Protein AF-A0A1Q7SYY9-F1 (afdb_monomer)

Solvent-accessible surface area (backbone atoms only — not comparable to full-atom values): 6439 Å² total; per-residue (Å²): 92,42,71,55,21,29,62,75,71,66,54,80,77,65,47,73,47,73,45,98,88,69,47,81,41,77,77,48,83,55,66,66,58,52,52,50,13,47,51,45,20,50,42,72,70,53,38,71,68,56,53,50,47,46,64,71,72,66,56,54,62,64,61,52,15,57,76,64,73,48,52,50,67,57,50,54,49,52,32,54,80,70,42,45,52,60,51,51,56,50,52,52,52,52,53,52,54,52,62,62,68,66,58,77,79,78,81,81,130

Mean predicted aligned error: 8.47 Å

Secondary structure (DSSP, 8-state):
-HHHHHHHHTPPPPPEEE-TTS-EEE----HHHHHHHHHHHHHHHS-HHHHHHHHHHT--HHHHHHHTT--HHHHHHHHHHTSHHHHHHHHHHHHHHHHHHTS------

pLDDT: mean 87.68, std 12.25, range [50.44, 97.88]

Radius of gyration: 23.01 Å; Cα contacts (8 Å, |Δi|>4): 83; chains: 1; bounding box: 68×34×64 Å

Structure (mmCIF, N/CA/C/O backbone):
data_AF-A0A1Q7SYY9-F1
#
_entry.id   AF-A0A1Q7SYY9-F1
#
loop_
_atom_site.group_PDB
_atom_site.id
_atom_site.type_symbol
_atom_site.label_atom_id
_atom_site.label_alt_id
_atom_site.label_comp_id
_atom_site.label_asym_id
_atom_site.label_entity_id
_atom_site.label_seq_id
_atom_site.pdbx_PDB_ins_code
_atom_site.Cartn_x
_atom_site.Cartn_y
_atom_site.Cartn_z
_atom_site.occupancy
_atom_site.B_iso_or_equiv
_atom_site.auth_seq_id
_atom_site.auth_comp_id
_atom_site.auth_asym_id
_atom_site.auth_atom_id
_atom_site.pdbx_PDB_model_num
ATOM 1 N N . MET A 1 1 ? 5.693 -9.241 -4.961 1.00 94.50 1 MET A N 1
ATOM 2 C CA . MET A 1 1 ? 4.546 -8.530 -5.585 1.00 94.50 1 MET A CA 1
ATOM 3 C C . MET A 1 1 ? 5.009 -7.408 -6.497 1.00 94.50 1 MET A C 1
ATOM 5 O O . MET A 1 1 ? 4.270 -7.098 -7.416 1.00 94.50 1 MET A O 1
ATOM 9 N N . HIS A 1 2 ? 6.196 -6.833 -6.270 1.00 94.56 2 HIS A N 1
ATOM 10 C CA . HIS A 1 2 ? 6.822 -5.835 -7.144 1.00 94.56 2 HIS A CA 1
ATOM 11 C C . HIS A 1 2 ? 6.929 -6.311 -8.597 1.00 94.56 2 HIS A C 1
ATOM 13 O O . HIS A 1 2 ? 6.375 -5.701 -9.501 1.00 94.56 2 HIS A O 1
ATOM 19 N N . GLU A 1 3 ? 7.491 -7.498 -8.798 1.00 94.88 3 GLU A N 1
ATOM 20 C CA . GLU A 1 3 ? 7.698 -8.122 -10.110 1.00 94.88 3 GLU A CA 1
ATOM 21 C C . GLU A 1 3 ? 6.366 -8.453 -10.794 1.00 94.88 3 GLU A C 1
ATOM 23 O O . GLU A 1 3 ? 6.210 -8.283 -11.999 1.00 94.88 3 GLU A O 1
ATOM 28 N N . LEU A 1 4 ? 5.360 -8.864 -10.014 1.00 95.44 4 LEU A N 1
ATOM 29 C CA . LEU A 1 4 ? 3.996 -9.021 -10.523 1.00 95.44 4 LEU A CA 1
ATOM 30 C C . LEU A 1 4 ? 3.396 -7.668 -10.939 1.00 95.44 4 LEU A C 1
ATOM 32 O O . LEU A 1 4 ? 2.654 -7.612 -11.912 1.00 95.44 4 LEU A O 1
ATOM 36 N N . GLY A 1 5 ? 3.722 -6.589 -10.225 1.00 96.88 5 GLY A N 1
ATOM 37 C CA . GLY A 1 5 ? 3.347 -5.225 -10.584 1.00 96.88 5 GLY A CA 1
ATOM 38 C C . GLY A 1 5 ? 3.870 -4.838 -11.965 1.00 96.88 5 GLY A C 1
ATOM 39 O O . GLY A 1 5 ? 3.077 -4.394 -12.790 1.00 96.88 5 GLY A O 1
ATOM 40 N N . HIS A 1 6 ? 5.148 -5.111 -12.251 1.00 95.88 6 HIS A N 1
ATOM 41 C CA . HIS A 1 6 ? 5.717 -4.910 -13.590 1.00 95.88 6 HIS A CA 1
ATOM 42 C C . HIS A 1 6 ? 4.939 -5.670 -14.670 1.00 95.88 6 HIS A C 1
ATOM 44 O O . HIS A 1 6 ? 4.582 -5.089 -15.692 1.00 95.88 6 HIS A O 1
ATOM 50 N N . ILE A 1 7 ? 4.612 -6.945 -14.431 1.00 96.25 7 ILE A N 1
ATOM 51 C CA . ILE A 1 7 ? 3.846 -7.759 -15.391 1.00 96.25 7 ILE A CA 1
ATOM 52 C C . ILE A 1 7 ? 2.452 -7.165 -15.629 1.00 96.25 7 ILE A C 1
ATOM 54 O O . ILE A 1 7 ? 2.011 -7.065 -16.771 1.00 96.25 7 ILE A O 1
ATOM 58 N N . LEU A 1 8 ? 1.749 -6.771 -14.564 1.00 97.62 8 LEU A N 1
ATOM 59 C CA . LEU A 1 8 ? 0.387 -6.238 -14.655 1.00 97.62 8 LEU A CA 1
ATOM 60 C C . LEU A 1 8 ? 0.321 -4.864 -15.331 1.00 97.62 8 LEU A C 1
ATOM 62 O O . LEU A 1 8 ? -0.680 -4.566 -15.978 1.00 97.62 8 LEU A O 1
ATOM 66 N N . LEU A 1 9 ? 1.359 -4.042 -15.173 1.00 96.75 9 LEU A N 1
ATOM 67 C CA . LEU A 1 9 ? 1.462 -2.726 -15.807 1.00 96.75 9 LEU A CA 1
ATOM 68 C C . LEU A 1 9 ? 2.030 -2.796 -17.232 1.00 96.75 9 LEU A C 1
ATOM 70 O O . LEU A 1 9 ? 1.990 -1.803 -17.950 1.00 96.75 9 LEU A O 1
ATOM 74 N N . GLY A 1 10 ? 2.519 -3.963 -17.665 1.00 95.44 10 GLY A N 1
ATOM 75 C CA . GLY A 1 10 ? 3.138 -4.128 -18.980 1.00 95.44 10 GLY A CA 1
ATOM 76 C C . GLY A 1 10 ? 4.486 -3.416 -19.098 1.00 95.44 10 GLY A C 1
ATOM 77 O O . GLY A 1 10 ? 4.841 -2.967 -20.183 1.00 95.44 10 GLY A O 1
ATOM 78 N N . HIS A 1 11 ? 5.211 -3.295 -17.984 1.00 94.56 11 HIS A N 1
ATOM 79 C CA . HIS A 1 11 ? 6.530 -2.673 -17.929 1.00 94.56 11 HIS A CA 1
ATOM 80 C C . HIS A 1 11 ? 7.553 -3.440 -18.768 1.00 94.56 11 HIS A C 1
ATOM 82 O O . HIS A 1 11 ? 7.544 -4.674 -18.823 1.00 94.56 11 HIS A O 1
ATOM 88 N N . GLU A 1 12 ? 8.456 -2.700 -19.403 1.00 89.00 12 GLU A N 1
ATOM 89 C CA . GLU A 1 12 ? 9.564 -3.284 -20.147 1.00 89.00 12 GLU A CA 1
ATOM 90 C C . GLU A 1 12 ? 10.618 -3.801 -19.163 1.00 89.00 12 GLU A C 1
ATOM 92 O O . GLU A 1 12 ? 10.999 -3.127 -18.206 1.00 89.00 12 GLU A O 1
ATOM 97 N N . ALA A 1 13 ? 11.094 -5.029 -19.377 1.00 79.12 13 ALA A N 1
ATOM 98 C CA . ALA A 1 13 ? 12.115 -5.604 -18.514 1.00 79.12 13 ALA A CA 1
ATOM 99 C C . ALA A 1 13 ? 13.439 -4.848 -18.680 1.00 79.12 13 ALA A C 1
ATOM 101 O O . ALA A 1 13 ? 13.902 -4.635 -19.803 1.00 79.12 13 ALA A O 1
ATOM 102 N N . ALA A 1 14 ? 14.080 -4.509 -17.559 1.00 74.44 14 ALA A N 1
ATOM 103 C CA . ALA A 1 14 ? 15.408 -3.919 -17.584 1.00 74.44 14 ALA A CA 1
ATOM 104 C C . ALA A 1 14 ? 16.386 -4.853 -18.314 1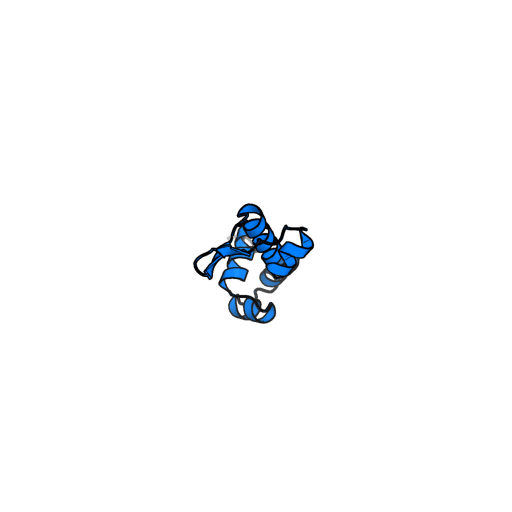.00 74.44 14 ALA A C 1
ATOM 106 O O . ALA A 1 14 ? 16.563 -6.017 -17.939 1.00 74.44 14 ALA A O 1
ATOM 107 N N . ARG A 1 15 ? 17.032 -4.346 -19.366 1.00 70.75 15 ARG A N 1
ATOM 108 C CA . ARG A 1 15 ? 18.045 -5.089 -20.106 1.00 70.75 15 ARG A CA 1
ATOM 109 C C . ARG A 1 15 ? 19.368 -5.043 -19.346 1.00 70.75 15 ARG A C 1
ATOM 111 O O . ARG A 1 15 ? 19.863 -3.969 -18.995 1.00 70.75 15 ARG A O 1
ATOM 118 N N . VAL A 1 16 ? 19.937 -6.224 -19.124 1.00 73.38 16 VAL A N 1
ATOM 119 C CA . VAL A 1 16 ? 21.286 -6.398 -18.586 1.00 73.38 16 VAL A CA 1
ATOM 120 C C . VAL A 1 16 ? 22.180 -6.854 -19.729 1.00 73.38 16 VAL A C 1
ATOM 122 O O . VAL A 1 16 ? 21.937 -7.912 -20.307 1.00 73.38 16 VAL A O 1
ATOM 125 N N . ASP A 1 17 ? 23.199 -6.062 -20.046 1.00 71.19 17 ASP A N 1
ATOM 126 C CA . ASP A 1 17 ? 24.253 -6.447 -20.983 1.00 71.19 17 ASP A CA 1
ATOM 127 C C . ASP A 1 17 ? 25.559 -6.697 -20.206 1.00 71.19 17 ASP A C 1
ATOM 129 O O . ASP A 1 17 ? 25.774 -6.171 -19.110 1.00 71.19 17 ASP A O 1
ATOM 133 N N . VAL A 1 18 ? 26.429 -7.539 -20.764 1.00 78.75 18 VAL A N 1
ATOM 134 C CA . VAL A 1 18 ? 27.764 -7.813 -20.216 1.00 78.75 18 VAL A CA 1
ATOM 135 C C . VAL A 1 18 ? 28.748 -6.890 -20.930 1.00 78.75 18 VAL A C 1
ATOM 137 O O . VAL A 1 18 ? 28.878 -6.965 -22.152 1.00 78.75 18 VAL A O 1
ATOM 140 N N . ALA A 1 19 ? 29.410 -6.004 -20.188 1.00 77.31 19 ALA A N 1
ATOM 141 C CA . ALA A 1 19 ? 30.476 -5.166 -20.721 1.00 77.31 19 ALA A CA 1
ATOM 142 C C . ALA A 1 19 ? 31.703 -6.011 -21.102 1.00 77.31 19 ALA A C 1
ATOM 144 O O . ALA A 1 19 ? 31.865 -7.145 -20.650 1.00 77.31 19 ALA A O 1
ATOM 145 N N . GLU A 1 20 ? 32.592 -5.459 -21.931 1.00 81.88 20 GLU A N 1
ATOM 146 C CA . GLU A 1 20 ? 33.781 -6.172 -22.431 1.00 81.88 20 GLU A CA 1
ATOM 147 C C . GLU A 1 20 ? 34.729 -6.651 -21.315 1.00 81.88 20 GLU A C 1
ATOM 149 O O . GLU A 1 20 ? 35.465 -7.617 -21.503 1.00 81.88 20 GLU A O 1
ATOM 154 N N . ASP A 1 21 ? 34.683 -6.019 -20.140 1.00 86.69 21 ASP A N 1
ATOM 155 C CA . ASP A 1 21 ? 35.443 -6.404 -18.945 1.00 86.69 21 ASP A CA 1
ATOM 156 C C . ASP A 1 21 ? 34.753 -7.486 -18.086 1.00 86.69 21 ASP A C 1
ATOM 158 O O . ASP A 1 21 ? 35.264 -7.871 -17.033 1.00 86.69 21 ASP A O 1
ATOM 162 N N . GLY A 1 22 ? 33.598 -7.990 -18.530 1.00 79.12 22 GLY A N 1
ATOM 163 C CA . GLY A 1 22 ? 32.792 -8.984 -17.826 1.00 79.12 22 GLY A CA 1
ATOM 164 C C . GLY A 1 22 ? 31.872 -8.409 -16.746 1.00 79.12 22 GLY A C 1
ATOM 165 O O . GLY A 1 22 ? 31.187 -9.183 -16.073 1.00 79.12 22 GLY A O 1
ATOM 166 N N . SER A 1 23 ? 31.824 -7.085 -16.562 1.00 80.94 23 SER A N 1
ATOM 167 C CA . SER A 1 23 ? 30.878 -6.456 -15.636 1.00 80.94 23 SER A CA 1
ATOM 168 C C . SER A 1 23 ? 29.448 -6.468 -16.191 1.00 80.94 23 SER A C 1
ATOM 170 O O . SER A 1 23 ? 29.219 -6.361 -17.395 1.00 80.94 23 SER A O 1
ATOM 172 N N . LEU A 1 24 ? 28.459 -6.629 -15.307 1.00 78.38 24 LEU A N 1
ATOM 173 C CA . LEU A 1 24 ? 27.045 -6.520 -15.672 1.00 78.38 24 LEU A CA 1
ATOM 174 C C . LEU A 1 24 ? 26.637 -5.049 -15.647 1.00 78.38 24 LEU A C 1
ATOM 176 O O . LEU A 1 24 ? 26.722 -4.401 -14.602 1.00 78.38 24 LEU A O 1
ATOM 180 N N . VAL A 1 25 ? 26.154 -4.538 -16.776 1.00 73.06 25 VAL A N 1
ATOM 181 C CA . VAL A 1 25 ? 25.647 -3.170 -16.899 1.00 73.06 25 VAL A CA 1
ATOM 182 C C . VAL A 1 25 ? 24.133 -3.225 -17.065 1.00 73.06 25 VAL A C 1
ATOM 184 O O . VAL A 1 25 ? 23.618 -3.807 -18.020 1.00 73.06 25 VAL A O 1
ATOM 187 N N . LEU A 1 26 ? 23.409 -2.607 -16.126 1.00 70.56 26 LEU A N 1
ATOM 188 C CA . LEU A 1 26 ? 21.983 -2.334 -16.297 1.00 70.56 26 LEU A CA 1
ATOM 189 C C . LEU A 1 26 ? 21.838 -1.160 -17.262 1.00 70.56 26 LEU A C 1
ATOM 191 O O . LEU A 1 26 ? 22.202 -0.033 -16.928 1.00 70.56 26 LEU A O 1
ATOM 195 N N . PHE A 1 27 ? 21.323 -1.427 -18.457 1.00 64.88 27 PHE A N 1
ATOM 196 C CA . PHE A 1 27 ? 21.265 -0.420 -19.513 1.00 64.88 27 PHE A CA 1
ATOM 197 C C . PHE A 1 27 ? 19.972 0.403 -19.472 1.00 64.88 27 PHE A C 1
ATOM 199 O O . PHE A 1 27 ? 19.959 1.567 -19.865 1.00 64.88 27 PHE A O 1
ATOM 206 N N . THR A 1 28 ? 18.882 -0.182 -18.971 1.00 68.50 28 THR A N 1
ATOM 207 C CA . THR A 1 28 ? 17.552 0.443 -18.968 1.00 68.50 28 THR A CA 1
ATOM 208 C C . THR A 1 28 ? 16.924 0.355 -17.577 1.00 68.50 28 THR A C 1
ATOM 210 O O . THR A 1 28 ? 16.094 -0.509 -17.306 1.00 68.50 28 THR A O 1
ATOM 213 N N . TYR A 1 29 ? 17.365 1.228 -16.668 1.00 80.44 29 TYR A N 1
ATOM 214 C CA . TYR A 1 29 ? 16.663 1.474 -15.407 1.00 80.44 29 TYR A CA 1
ATOM 215 C C . TYR A 1 29 ? 15.663 2.614 -15.617 1.00 80.44 29 TYR A C 1
ATOM 217 O O . TYR A 1 29 ? 16.065 3.772 -15.747 1.00 80.44 29 TYR A O 1
ATOM 225 N N . ASP A 1 30 ? 14.376 2.279 -15.668 1.00 90.31 30 ASP A N 1
ATOM 226 C CA . ASP A 1 30 ? 13.293 3.258 -15.739 1.00 90.31 30 ASP A CA 1
ATOM 227 C C . ASP A 1 30 ? 12.709 3.472 -14.341 1.00 90.31 30 ASP A C 1
ATOM 229 O O . ASP A 1 30 ? 12.010 2.622 -13.787 1.00 90.31 30 ASP A O 1
ATOM 233 N N . LYS A 1 31 ? 13.026 4.628 -13.754 1.00 92.12 31 LYS A N 1
ATOM 234 C CA . LYS A 1 31 ? 12.607 4.967 -12.396 1.00 92.12 31 LYS A CA 1
ATOM 235 C C . LYS A 1 31 ? 11.085 5.028 -12.248 1.00 92.12 31 LYS A C 1
ATOM 237 O O . LYS A 1 31 ? 10.582 4.644 -11.192 1.00 92.12 31 LYS A O 1
ATOM 242 N N . ASP A 1 32 ? 10.372 5.503 -13.264 1.00 95.62 32 ASP A N 1
ATOM 243 C CA . ASP A 1 32 ? 8.923 5.669 -13.178 1.00 95.62 32 ASP A CA 1
ATOM 244 C C . ASP A 1 32 ? 8.248 4.291 -13.159 1.00 95.62 32 ASP A C 1
ATOM 246 O O . ASP A 1 32 ? 7.392 4.035 -12.312 1.00 95.62 32 ASP A O 1
ATOM 250 N N . GLN A 1 33 ? 8.735 3.349 -13.976 1.00 95.25 33 GLN A N 1
ATOM 251 C CA . GLN A 1 33 ? 8.263 1.960 -13.958 1.00 95.25 33 GLN A CA 1
ATOM 252 C C . GLN A 1 33 ? 8.527 1.264 -12.614 1.00 95.25 33 GLN A C 1
ATOM 254 O O . GLN A 1 33 ? 7.679 0.524 -12.109 1.00 95.25 33 GLN A O 1
ATOM 259 N N . GLU A 1 34 ? 9.684 1.502 -11.998 1.00 94.69 34 GLU A N 1
ATOM 260 C CA . GLU A 1 34 ? 9.989 0.961 -10.669 1.00 94.69 34 GLU A CA 1
ATOM 261 C C . GLU A 1 34 ? 9.086 1.556 -9.581 1.00 94.69 34 GLU A C 1
ATOM 263 O O . GLU A 1 34 ? 8.595 0.834 -8.708 1.00 94.69 34 GLU A O 1
ATOM 268 N N . ASP A 1 35 ? 8.840 2.865 -9.615 1.00 96.88 35 ASP A N 1
ATOM 269 C CA . ASP A 1 35 ? 7.984 3.538 -8.637 1.00 96.88 35 ASP A CA 1
ATOM 270 C C . ASP A 1 35 ? 6.511 3.102 -8.797 1.00 96.88 35 ASP A C 1
ATOM 272 O O . ASP A 1 35 ? 5.830 2.821 -7.801 1.00 96.88 35 ASP A O 1
ATOM 276 N N . GLU A 1 36 ? 6.025 2.953 -10.032 1.00 97.75 36 GLU A N 1
ATOM 277 C CA . GLU A 1 36 ? 4.679 2.458 -10.338 1.00 97.75 36 GLU A CA 1
ATOM 278 C C . GLU A 1 36 ? 4.481 0.993 -9.918 1.00 97.75 36 GLU A C 1
ATOM 280 O O . GLU A 1 36 ? 3.483 0.662 -9.262 1.00 97.75 36 GLU A O 1
ATOM 285 N N . ALA A 1 37 ? 5.443 0.114 -10.221 1.00 97.31 37 ALA A N 1
ATOM 286 C CA . ALA A 1 37 ? 5.392 -1.290 -9.819 1.00 97.31 37 ALA A CA 1
ATOM 287 C C . ALA A 1 37 ? 5.415 -1.443 -8.291 1.00 97.31 37 ALA A C 1
ATOM 289 O O . ALA A 1 37 ? 4.607 -2.198 -7.732 1.00 97.31 37 ALA A O 1
ATOM 290 N N . ASN A 1 38 ? 6.250 -0.661 -7.599 1.00 96.88 38 ASN A N 1
ATOM 291 C CA . ASN A 1 38 ? 6.276 -0.608 -6.137 1.00 96.88 38 ASN A CA 1
ATOM 292 C C . ASN A 1 38 ? 4.922 -0.164 -5.567 1.00 96.88 38 ASN A C 1
ATOM 294 O O . ASN A 1 38 ? 4.398 -0.768 -4.620 1.00 96.88 38 ASN A O 1
ATOM 298 N N . TRP A 1 39 ? 4.319 0.875 -6.151 1.00 97.44 39 TRP A N 1
ATOM 299 C CA . TRP A 1 39 ? 3.023 1.383 -5.714 1.00 97.44 39 TRP A CA 1
ATOM 300 C C . TRP A 1 39 ? 1.904 0.357 -5.912 1.00 97.44 39 TRP A C 1
ATOM 302 O O . TRP A 1 39 ? 1.100 0.120 -4.997 1.00 97.44 39 TRP A O 1
ATOM 312 N N . LEU A 1 40 ? 1.855 -0.289 -7.081 1.00 97.88 40 LEU A N 1
ATOM 313 C CA . LEU A 1 40 ? 0.865 -1.319 -7.377 1.00 97.88 40 LEU A CA 1
ATOM 314 C C . LEU A 1 40 ? 1.048 -2.535 -6.467 1.00 97.88 40 LEU A C 1
ATOM 316 O O . LEU A 1 40 ? 0.072 -3.009 -5.885 1.00 97.88 40 LEU A O 1
ATOM 320 N N . ALA A 1 41 ? 2.280 -2.995 -6.252 1.00 97.69 41 ALA A N 1
ATOM 321 C CA . ALA A 1 41 ? 2.576 -4.089 -5.333 1.00 97.69 41 ALA A CA 1
ATOM 322 C C . ALA A 1 41 ? 2.051 -3.812 -3.919 1.00 97.69 41 ALA A C 1
ATOM 324 O O . ALA A 1 41 ? 1.433 -4.680 -3.295 1.00 97.69 41 ALA A O 1
ATOM 325 N N . ALA A 1 42 ? 2.227 -2.582 -3.433 1.00 97.19 42 ALA A N 1
ATOM 326 C CA . ALA A 1 42 ? 1.700 -2.158 -2.144 1.00 97.19 42 ALA A CA 1
ATOM 327 C C . ALA A 1 42 ? 0.162 -2.138 -2.109 1.00 97.19 42 ALA A C 1
ATOM 329 O O . ALA A 1 42 ? -0.446 -2.467 -1.086 1.00 97.19 42 ALA A O 1
ATOM 330 N N . CYS A 1 43 ? -0.479 -1.780 -3.224 1.00 97.19 43 CYS A N 1
ATOM 331 C CA . CYS A 1 43 ? -1.931 -1.837 -3.373 1.00 97.19 43 CYS A CA 1
ATOM 332 C C . CYS A 1 43 ? -2.474 -3.270 -3.410 1.00 97.19 43 CYS A 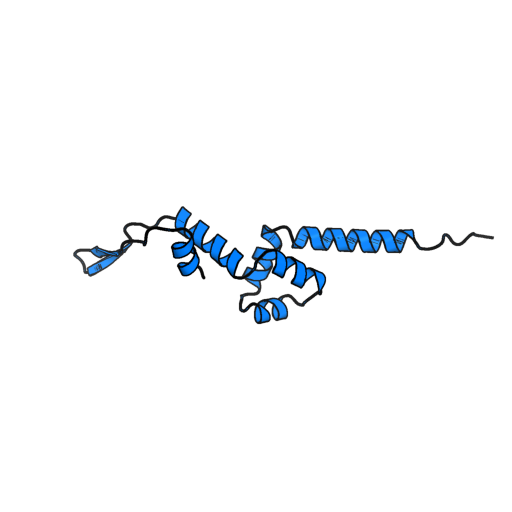C 1
ATOM 334 O O . CYS A 1 43 ? -3.535 -3.509 -2.836 1.00 97.19 43 CYS A O 1
ATOM 336 N N . LEU A 1 44 ? -1.757 -4.202 -4.041 1.00 96.94 44 LEU A N 1
ATOM 337 C CA . LEU A 1 44 ? -2.141 -5.612 -4.120 1.00 96.94 44 LEU A CA 1
ATOM 338 C C . LEU A 1 44 ? -2.019 -6.314 -2.765 1.00 96.94 44 LEU A C 1
ATOM 340 O O . LEU A 1 44 ? -2.898 -7.086 -2.397 1.00 96.94 44 LEU A O 1
ATOM 344 N N . LEU A 1 45 ? -0.957 -6.019 -2.009 1.00 97.06 45 LEU A N 1
ATOM 345 C CA . LEU A 1 45 ? -0.758 -6.561 -0.661 1.00 97.06 45 LEU A CA 1
ATOM 346 C C . LEU A 1 45 ? -1.753 -5.981 0.348 1.00 97.06 45 LEU A C 1
ATOM 348 O O . LEU A 1 45 ? -2.263 -6.691 1.209 1.00 97.06 45 LEU A O 1
ATOM 352 N N . LEU A 1 46 ? -2.018 -4.676 0.256 1.00 97.56 46 LEU A N 1
ATOM 353 C CA . LEU A 1 46 ? -2.868 -3.953 1.196 1.00 97.56 46 LEU A CA 1
ATOM 354 C C . LEU A 1 46 ? -3.891 -3.084 0.451 1.00 97.56 46 LEU A C 1
ATOM 356 O O . LEU A 1 46 ? -3.739 -1.847 0.370 1.00 97.56 46 LEU A O 1
ATOM 360 N N . PRO A 1 47 ? -4.959 -3.708 -0.082 1.00 96.94 47 PRO A N 1
ATOM 361 C CA . PRO A 1 47 ? -6.063 -2.988 -0.690 1.00 96.94 47 PRO A CA 1
ATOM 362 C C . PRO A 1 47 ? -6.724 -2.060 0.326 1.00 96.94 47 PRO A C 1
ATOM 364 O O . PRO A 1 47 ? -6.816 -2.360 1.517 1.00 96.94 47 PRO A O 1
ATOM 367 N N . ARG A 1 48 ? -7.262 -0.931 -0.138 1.00 96.94 48 ARG A N 1
ATOM 368 C CA . ARG A 1 48 ? -7.871 0.066 0.757 1.00 96.94 48 ARG A CA 1
ATOM 369 C C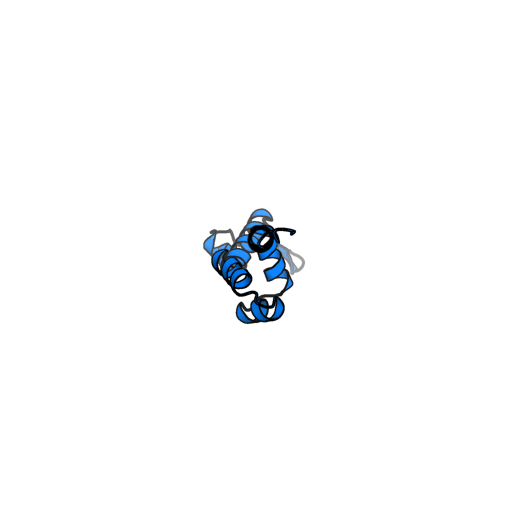 . ARG A 1 48 ? -9.000 -0.509 1.627 1.00 96.94 48 ARG A C 1
ATOM 371 O O . ARG A 1 48 ? -9.164 -0.074 2.763 1.00 96.94 48 ARG A O 1
ATOM 378 N N . ALA A 1 49 ? -9.760 -1.478 1.116 1.00 96.62 49 ALA A N 1
ATOM 379 C CA . ALA A 1 49 ? -10.813 -2.152 1.875 1.00 96.62 49 ALA A CA 1
ATOM 380 C C . ALA A 1 49 ? -10.264 -2.905 3.102 1.00 96.62 49 ALA A C 1
ATOM 382 O O . ALA A 1 49 ? -10.823 -2.769 4.188 1.00 96.62 49 ALA A O 1
ATOM 383 N N . ALA A 1 50 ? -9.135 -3.605 2.956 1.00 96.12 50 ALA A N 1
ATOM 384 C CA . ALA A 1 50 ? -8.459 -4.283 4.062 1.00 96.12 50 ALA A CA 1
ATOM 385 C C . ALA A 1 50 ? -7.987 -3.287 5.130 1.00 96.12 50 ALA A C 1
ATOM 387 O O . ALA A 1 50 ? -8.229 -3.471 6.317 1.00 96.12 50 ALA A O 1
ATOM 388 N N . LEU A 1 51 ? -7.403 -2.162 4.708 1.00 97.31 51 LEU A N 1
ATOM 389 C CA . LEU A 1 51 ? -6.962 -1.105 5.625 1.00 97.31 51 LEU A CA 1
ATOM 390 C C . LEU A 1 51 ? -8.117 -0.523 6.456 1.00 97.31 51 LEU A C 1
ATOM 392 O O . LEU A 1 51 ? -7.955 -0.237 7.644 1.00 97.31 51 LEU A O 1
ATOM 396 N N . LEU A 1 52 ? -9.283 -0.329 5.831 1.00 95.88 52 LEU A N 1
ATOM 397 C CA . LEU A 1 52 ? -10.491 0.122 6.524 1.00 95.88 52 LEU A CA 1
ATOM 398 C C . LEU A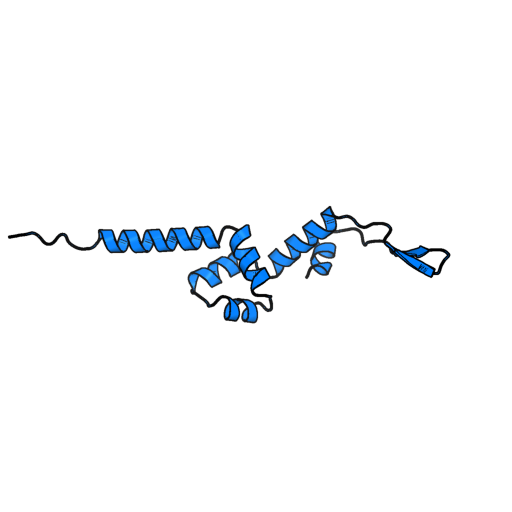 1 52 ? -10.988 -0.919 7.528 1.00 95.88 52 LEU A C 1
ATOM 400 O O . LEU A 1 52 ? -11.417 -0.533 8.614 1.00 95.88 52 LEU A O 1
ATOM 404 N N . LEU A 1 53 ? -10.925 -2.206 7.179 1.00 94.69 53 LEU A N 1
ATOM 405 C CA . LEU A 1 53 ? -11.311 -3.302 8.063 1.00 94.69 53 LEU A CA 1
ATOM 406 C C . LEU A 1 53 ? -10.404 -3.364 9.295 1.00 94.69 53 LEU A C 1
ATOM 408 O O . LEU A 1 53 ? -10.908 -3.249 10.408 1.00 94.69 53 LEU A O 1
ATOM 412 N N . ILE A 1 54 ? -9.084 -3.374 9.088 1.00 94.94 54 ILE A N 1
ATOM 413 C CA . ILE A 1 54 ? -8.069 -3.347 10.154 1.00 94.94 54 ILE A CA 1
ATOM 414 C C . ILE A 1 54 ? -8.356 -2.218 11.155 1.00 94.94 54 ILE A C 1
ATOM 416 O O . ILE A 1 54 ? -8.338 -2.410 12.371 1.00 94.94 54 ILE A O 1
ATOM 420 N N . ARG A 1 55 ? -8.681 -1.016 10.656 1.00 93.62 55 ARG A N 1
ATOM 421 C CA . ARG A 1 55 ? -8.988 0.135 11.520 1.00 93.62 55 ARG A CA 1
ATOM 422 C C . ARG A 1 55 ? -10.374 0.110 12.144 1.00 93.62 55 ARG A C 1
ATOM 424 O O . ARG A 1 55 ? -10.552 0.716 13.197 1.00 93.62 55 ARG A O 1
ATOM 431 N N . LYS A 1 56 ? -11.340 -0.567 11.530 1.00 91.19 56 LYS A N 1
ATOM 432 C CA . LYS A 1 56 ? -12.670 -0.782 12.106 1.00 91.19 56 LYS A CA 1
ATOM 433 C C . LYS A 1 56 ? -12.616 -1.776 13.267 1.00 91.19 56 LYS A C 1
ATOM 435 O O . LYS A 1 56 ? -13.310 -1.569 14.255 1.00 91.19 56 LYS A O 1
ATOM 440 N N . GLU A 1 57 ? -11.809 -2.823 13.143 1.00 89.19 57 GLU A N 1
ATOM 441 C CA . GLU A 1 57 ? -11.671 -3.887 14.145 1.00 89.19 57 GLU A CA 1
ATOM 442 C C . GLU A 1 57 ? -10.778 -3.481 15.323 1.00 89.19 57 GLU A C 1
ATOM 444 O O . GLU A 1 57 ? -10.807 -4.120 16.369 1.00 89.19 57 GLU A O 1
ATOM 449 N N . GLY A 1 58 ? -10.030 -2.379 15.187 1.00 82.88 58 GLY A N 1
ATOM 450 C CA . GLY A 1 58 ? -9.126 -1.896 16.230 1.00 82.88 58 GLY A CA 1
ATOM 451 C C . GLY A 1 58 ? -7.903 -2.795 16.416 1.00 82.88 58 GLY A C 1
ATOM 452 O O . GLY A 1 58 ? -7.317 -2.785 17.496 1.00 82.88 58 GLY A O 1
ATOM 453 N N . GLY A 1 59 ? -7.543 -3.566 15.383 1.00 78.06 59 GLY A N 1
ATOM 454 C CA . GLY A 1 59 ? -6.457 -4.537 15.433 1.00 78.06 59 GLY A CA 1
ATOM 455 C C . GLY A 1 59 ? -5.110 -3.892 15.744 1.00 78.06 59 GLY A C 1
ATOM 456 O O . GLY A 1 59 ? -4.798 -2.792 15.271 1.00 78.06 59 GLY A O 1
ATOM 457 N N . ASP A 1 60 ? -4.299 -4.596 16.533 1.00 91.31 60 ASP A N 1
ATOM 458 C CA . ASP A 1 60 ? -2.910 -4.219 16.750 1.00 91.31 60 ASP A CA 1
ATOM 459 C C . ASP A 1 60 ? -2.147 -4.235 15.415 1.00 91.31 60 ASP A C 1
ATOM 461 O O . ASP A 1 60 ? -2.334 -5.109 14.561 1.00 91.31 60 ASP A O 1
ATOM 465 N N . LEU A 1 61 ? -1.280 -3.240 15.217 1.00 93.00 61 LEU A N 1
ATOM 466 C CA . LEU A 1 61 ? -0.586 -3.044 13.946 1.00 93.00 61 LEU A CA 1
ATOM 467 C C . LEU A 1 61 ? 0.383 -4.195 13.643 1.00 93.00 61 LEU A C 1
ATOM 469 O O . LEU A 1 61 ? 0.565 -4.554 12.479 1.00 93.00 61 LEU A O 1
ATOM 473 N N . ARG A 1 62 ? 1.008 -4.780 14.671 1.00 95.88 62 ARG A N 1
ATOM 474 C CA . ARG A 1 62 ? 1.948 -5.893 14.515 1.00 95.88 62 ARG A CA 1
ATOM 475 C C . ARG A 1 62 ? 1.218 -7.183 14.181 1.00 95.88 62 ARG A C 1
ATOM 477 O O . ARG A 1 62 ? 1.679 -7.908 13.300 1.00 95.88 62 ARG A O 1
ATOM 484 N N . GLU A 1 63 ? 0.106 -7.460 14.850 1.00 96.19 63 GLU A N 1
ATOM 485 C CA . GLU A 1 63 ? -0.729 -8.627 14.545 1.00 96.19 63 GLU A CA 1
ATOM 486 C C . GLU A 1 63 ? -1.321 -8.533 13.138 1.00 96.19 63 GLU A C 1
ATOM 488 O O . GLU A 1 63 ? -1.156 -9.459 12.345 1.00 96.19 63 GLU A O 1
ATOM 493 N N . SER A 1 64 ? -1.872 -7.370 12.780 1.00 96.06 64 SER A N 1
ATOM 494 C CA . SER A 1 64 ? -2.419 -7.118 11.442 1.00 96.06 64 SER A CA 1
ATOM 495 C C . SER A 1 64 ? -1.345 -7.262 10.358 1.00 96.06 64 SER A C 1
ATOM 497 O O . SER A 1 64 ? -1.565 -7.881 9.324 1.00 96.06 64 SER A O 1
ATOM 499 N N . ALA A 1 65 ? -0.137 -6.735 10.580 1.00 97.25 65 ALA A N 1
ATOM 500 C CA . ALA A 1 65 ? 0.953 -6.891 9.618 1.00 97.25 65 ALA A CA 1
ATOM 501 C C . ALA A 1 65 ? 1.331 -8.370 9.413 1.00 97.25 65 ALA A C 1
ATOM 503 O O . ALA A 1 65 ? 1.566 -8.795 8.282 1.00 97.25 65 ALA A O 1
ATOM 504 N N . LYS A 1 66 ? 1.334 -9.164 10.493 1.00 96.94 66 LYS A N 1
ATOM 505 C CA . LYS A 1 66 ? 1.596 -10.607 10.435 1.00 96.94 66 LYS A CA 1
ATOM 506 C C . LYS A 1 66 ? 0.505 -11.356 9.665 1.00 96.94 66 LYS A C 1
ATOM 508 O O . LYS A 1 66 ? 0.846 -12.213 8.858 1.00 96.94 66 LYS A O 1
ATOM 513 N N . GLU A 1 67 ? -0.767 -11.033 9.892 1.00 95.50 67 GLU A N 1
ATOM 514 C CA . GLU A 1 67 ? -1.907 -11.649 9.198 1.00 95.50 67 GLU A CA 1
ATOM 515 C C . GLU A 1 67 ? -1.842 -11.434 7.681 1.00 95.50 67 GLU A C 1
ATOM 517 O O . GLU A 1 67 ? -2.010 -12.376 6.911 1.00 95.50 67 GLU A O 1
ATOM 522 N N . TYR A 1 68 ? -1.510 -10.216 7.251 1.00 95.25 68 TYR A N 1
ATOM 523 C CA . TYR A 1 68 ? -1.395 -9.865 5.832 1.00 95.25 68 TYR A CA 1
ATOM 524 C C . TYR A 1 68 ? -0.025 -10.213 5.223 1.00 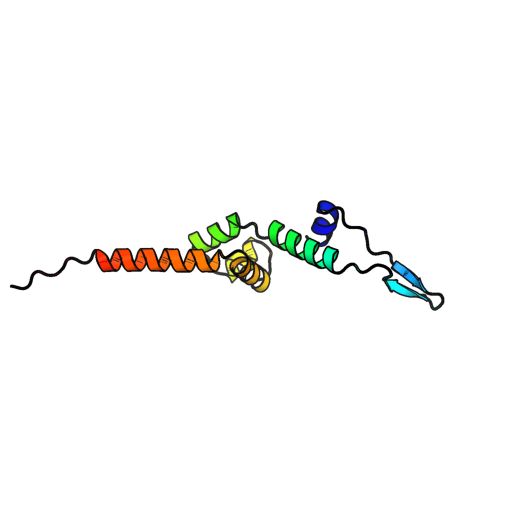95.25 68 TYR A C 1
ATOM 526 O O . TYR A 1 68 ? 0.206 -9.949 4.044 1.00 95.25 68 TYR A O 1
ATOM 534 N N . GLY A 1 69 ? 0.900 -10.790 6.001 1.00 96.75 69 GLY A N 1
ATOM 535 C CA . GLY A 1 69 ? 2.223 -11.196 5.518 1.00 96.75 69 GLY A CA 1
ATOM 536 C C . GLY A 1 69 ? 3.119 -10.029 5.084 1.00 96.75 69 GLY A C 1
ATOM 537 O O . GLY A 1 69 ? 3.935 -10.177 4.177 1.00 96.75 69 GLY A O 1
ATOM 538 N N . VAL A 1 70 ? 2.970 -8.860 5.709 1.00 97.44 70 VAL A N 1
ATOM 539 C CA . VAL A 1 70 ? 3.705 -7.629 5.375 1.00 97.44 70 VAL A CA 1
ATOM 540 C C . VAL A 1 70 ? 4.495 -7.102 6.571 1.00 97.44 70 VAL A C 1
ATOM 542 O O . VAL A 1 70 ? 4.278 -7.482 7.720 1.00 97.44 70 VAL A O 1
ATOM 545 N N . SER A 1 71 ? 5.420 -6.174 6.323 1.00 97.38 71 SER A N 1
ATOM 546 C CA . SER A 1 71 ? 6.081 -5.456 7.413 1.00 97.38 71 SER A CA 1
ATOM 547 C C . SER A 1 71 ? 5.134 -4.436 8.058 1.00 97.38 71 SER A C 1
ATOM 549 O O . SER A 1 71 ? 4.265 -3.854 7.402 1.00 97.38 71 SER A O 1
ATOM 551 N N . GLN A 1 72 ? 5.342 -4.148 9.346 1.00 97.38 72 GLN A N 1
ATOM 552 C CA . GLN A 1 72 ? 4.610 -3.075 10.036 1.00 97.38 72 GLN A CA 1
ATOM 553 C C . GLN A 1 72 ? 4.827 -1.713 9.368 1.00 97.38 72 GLN A C 1
ATOM 555 O O . GLN A 1 72 ? 3.900 -0.911 9.283 1.00 97.38 72 GLN A O 1
ATOM 560 N N . VAL A 1 73 ? 6.039 -1.468 8.860 1.00 97.44 73 VAL A N 1
ATOM 561 C CA . VAL A 1 73 ? 6.392 -0.233 8.148 1.00 97.44 73 VAL A CA 1
ATOM 562 C C . VAL A 1 73 ? 5.539 -0.077 6.888 1.00 97.44 73 VAL A C 1
ATOM 564 O O . VAL A 1 73 ? 4.964 0.987 6.674 1.00 97.44 73 VAL A O 1
ATOM 567 N N . MET A 1 74 ? 5.385 -1.144 6.098 1.00 97.06 74 MET A N 1
ATOM 568 C CA . MET A 1 74 ? 4.545 -1.158 4.897 1.00 97.06 74 MET A CA 1
ATOM 569 C C . MET A 1 74 ? 3.067 -0.929 5.232 1.00 97.06 74 MET A C 1
ATOM 571 O O . MET A 1 74 ? 2.407 -0.099 4.602 1.00 97.06 74 MET A O 1
ATOM 575 N N . LEU A 1 75 ? 2.548 -1.618 6.254 1.00 97.69 75 LEU A N 1
ATOM 576 C CA . LEU A 1 75 ? 1.170 -1.430 6.705 1.00 97.69 75 LEU A CA 1
ATOM 577 C C . LEU A 1 75 ? 0.917 0.011 7.164 1.00 97.69 75 LEU A C 1
ATOM 579 O O . LEU A 1 75 ? -0.058 0.639 6.744 1.00 97.69 75 LEU A O 1
ATOM 583 N N . GLN A 1 76 ? 1.822 0.568 7.969 1.00 97.00 76 GLN A N 1
ATOM 584 C CA . GLN A 1 76 ? 1.723 1.948 8.433 1.00 97.00 76 GLN A CA 1
ATOM 585 C C . GLN A 1 76 ? 1.809 2.953 7.282 1.00 97.00 76 GLN A C 1
ATOM 587 O O . GLN A 1 76 ? 1.022 3.903 7.236 1.00 97.00 76 GLN A O 1
ATOM 592 N N . TYR A 1 77 ? 2.729 2.739 6.340 1.00 97.25 77 TYR A N 1
ATOM 593 C CA . TYR A 1 77 ? 2.846 3.542 5.128 1.00 97.25 77 TYR A CA 1
ATOM 594 C C . TYR A 1 77 ? 1.520 3.558 4.359 1.00 97.25 77 TYR A C 1
ATOM 596 O O . TYR A 1 77 ? 0.973 4.631 4.101 1.00 97.25 77 TYR A O 1
ATOM 604 N N . ARG A 1 78 ? 0.936 2.382 4.096 1.00 97.81 78 ARG A N 1
ATOM 605 C CA . ARG A 1 78 ? -0.339 2.240 3.378 1.00 97.81 78 ARG A CA 1
ATOM 606 C C . ARG A 1 78 ? -1.509 2.915 4.084 1.00 97.81 78 ARG A C 1
ATOM 608 O O . ARG A 1 78 ? -2.304 3.591 3.429 1.00 97.81 78 ARG A O 1
ATOM 615 N N . LEU A 1 79 ? -1.602 2.801 5.406 1.00 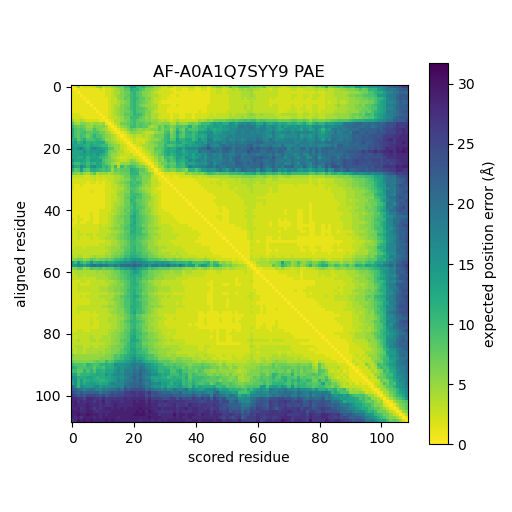97.00 79 LEU A N 1
ATOM 616 C CA . LEU A 1 79 ? -2.627 3.491 6.199 1.00 97.00 79 LEU A CA 1
ATOM 617 C C . LEU A 1 79 ? -2.543 5.018 6.068 1.00 97.00 79 LEU A C 1
ATOM 619 O O . LEU A 1 79 ? -3.579 5.688 6.017 1.00 97.00 79 LEU A O 1
ATOM 623 N N . ASN A 1 80 ? -1.324 5.553 5.971 1.00 96.81 80 ASN A N 1
ATOM 624 C CA . ASN A 1 80 ? -1.077 6.984 5.836 1.00 96.81 80 ASN A CA 1
ATOM 625 C C . ASN A 1 80 ? -1.394 7.483 4.422 1.00 96.81 80 ASN A C 1
ATOM 627 O O . ASN A 1 80 ? -2.220 8.384 4.269 1.00 96.81 80 ASN A O 1
ATOM 631 N N . VAL A 1 81 ? -0.796 6.880 3.388 1.00 96.69 81 VAL A N 1
ATOM 632 C CA . VAL A 1 81 ? -0.918 7.380 2.004 1.00 96.69 81 VAL A CA 1
ATOM 633 C C . VAL A 1 81 ? -2.323 7.219 1.423 1.00 96.69 81 VAL A C 1
ATOM 635 O O . VAL A 1 81 ? -2.723 7.983 0.554 1.00 96.69 81 VAL A O 1
ATOM 638 N N . THR A 1 82 ? -3.121 6.274 1.933 1.00 96.81 82 THR A N 1
ATOM 639 C CA . THR A 1 82 ? -4.527 6.098 1.517 1.00 96.81 82 THR A CA 1
ATOM 640 C C . THR A 1 82 ? -5.511 7.007 2.264 1.00 96.81 82 THR A C 1
ATOM 642 O O . THR A 1 82 ? -6.716 6.977 1.992 1.00 96.81 82 THR A O 1
ATOM 645 N N . GLY A 1 83 ? -5.036 7.774 3.253 1.00 96.12 83 GLY A N 1
ATOM 646 C CA . GLY A 1 83 ? -5.867 8.610 4.119 1.00 96.12 83 GLY A CA 1
ATOM 647 C C . GLY A 1 83 ? -6.790 7.828 5.062 1.00 96.12 83 GLY A C 1
ATOM 648 O O . GLY A 1 83 ? -7.611 8.436 5.752 1.00 96.12 83 GLY A O 1
ATOM 649 N N . VAL A 1 84 ? -6.678 6.497 5.122 1.00 96.12 84 VAL A N 1
ATOM 650 C CA . VAL A 1 84 ? -7.483 5.651 6.018 1.00 96.12 84 VAL A CA 1
ATOM 651 C C . VAL A 1 84 ? -7.225 6.016 7.476 1.00 96.12 84 VAL A C 1
ATOM 653 O O . VAL A 1 84 ? -8.178 6.171 8.241 1.00 96.12 84 VAL A O 1
ATOM 656 N N . GLU A 1 85 ? -5.965 6.263 7.838 1.00 94.38 85 GLU A N 1
ATOM 657 C CA . GLU A 1 85 ? -5.594 6.711 9.183 1.00 94.38 85 GLU A CA 1
ATOM 658 C C . GLU A 1 85 ? -6.347 7.981 9.593 1.00 94.38 85 GLU A C 1
ATOM 660 O O . GLU A 1 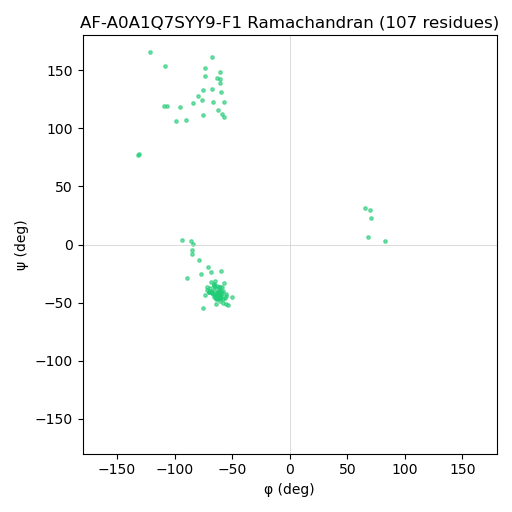85 ? -6.886 8.110 10.695 1.00 94.38 85 GLU A O 1
ATOM 665 N N . TYR A 1 86 ? -6.427 8.927 8.664 1.00 94.25 86 TYR A N 1
ATOM 666 C CA . TYR A 1 86 ? -7.102 10.192 8.882 1.00 94.25 86 TYR A CA 1
ATOM 667 C C . TYR A 1 86 ? -8.620 10.029 9.030 1.00 94.25 86 TYR A C 1
ATOM 669 O O . TYR A 1 86 ? -9.243 10.657 9.894 1.00 94.25 86 TYR A O 1
ATOM 677 N N . GLN A 1 87 ? -9.220 9.160 8.214 1.00 93.38 87 GLN A N 1
ATOM 678 C CA . GLN A 1 87 ? -10.644 8.839 8.288 1.00 93.38 87 GLN A CA 1
ATOM 679 C C . GLN A 1 87 ? -10.998 8.166 9.617 1.00 93.38 87 GLN A C 1
ATOM 681 O O . GLN A 1 87 ? -11.956 8.588 10.268 1.00 93.38 87 GLN A O 1
ATOM 686 N N . ALA A 1 88 ? -10.197 7.196 10.063 1.00 90.75 88 ALA A N 1
ATOM 687 C CA . ALA A 1 88 ? -10.394 6.509 11.336 1.00 90.75 88 ALA A CA 1
ATOM 688 C C . ALA A 1 88 ? -10.391 7.501 12.512 1.00 90.75 88 ALA A C 1
ATOM 690 O O . ALA A 1 88 ? -11.352 7.568 13.280 1.00 90.75 88 ALA A O 1
ATOM 691 N N . ARG A 1 89 ? -9.375 8.374 12.586 1.00 89.44 89 ARG A N 1
ATOM 692 C CA . ARG A 1 89 ? -9.262 9.408 13.634 1.00 89.44 89 ARG A CA 1
ATOM 693 C C . ARG A 1 89 ? -10.466 10.353 13.673 1.00 89.44 89 ARG A C 1
ATOM 695 O O . ARG A 1 89 ? -10.929 10.724 14.753 1.00 89.44 89 ARG A O 1
ATOM 702 N N . ARG A 1 90 ? -10.988 10.759 12.511 1.00 90.00 90 ARG A N 1
ATOM 703 C CA . ARG A 1 90 ? -12.175 11.629 12.420 1.00 90.00 90 ARG A CA 1
ATOM 704 C C . ARG A 1 90 ? -13.443 10.928 12.900 1.00 90.00 90 ARG A C 1
ATOM 706 O O . ARG A 1 90 ? -14.236 11.549 13.608 1.00 90.00 90 ARG A O 1
ATOM 713 N N . THR A 1 91 ? -13.628 9.662 12.536 1.00 86.88 91 THR A N 1
ATOM 714 C CA . THR A 1 91 ? -14.784 8.863 12.961 1.00 86.88 91 THR A CA 1
ATOM 715 C C . THR A 1 91 ? -14.803 8.686 14.476 1.00 86.88 91 THR A C 1
ATOM 717 O O . THR A 1 91 ? -15.821 8.983 15.101 1.00 86.88 91 THR A O 1
ATOM 720 N N . THR A 1 92 ? -13.668 8.333 15.085 1.00 83.06 92 THR A N 1
ATOM 721 C CA . THR A 1 92 ? -13.557 8.194 16.545 1.00 83.06 92 THR A CA 1
ATOM 722 C C . THR A 1 92 ? -13.860 9.507 17.264 1.00 83.06 92 THR A C 1
ATOM 724 O O . THR A 1 92 ? -14.674 9.530 18.184 1.00 83.06 92 THR A O 1
ATOM 727 N N . ARG A 1 93 ? -13.298 10.637 16.805 1.00 81.56 93 ARG A N 1
ATOM 728 C CA . ARG A 1 93 ? -13.599 11.965 17.381 1.00 81.56 93 ARG A CA 1
ATOM 729 C C . ARG A 1 93 ? -15.085 12.313 17.300 1.00 81.56 93 ARG A C 1
ATOM 731 O O . ARG A 1 93 ? -15.647 12.835 18.257 1.00 81.56 93 ARG A O 1
ATOM 738 N N . ARG A 1 94 ? -15.739 12.014 16.173 1.00 81.12 94 ARG A N 1
ATOM 739 C CA . ARG A 1 94 ? -17.185 12.230 16.011 1.00 81.12 94 ARG A CA 1
ATOM 740 C C . 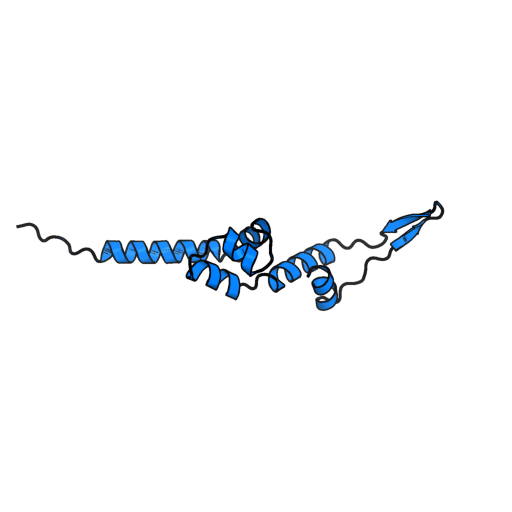ARG A 1 94 ? -18.001 11.374 16.977 1.00 81.12 94 ARG A C 1
ATOM 742 O O . ARG A 1 94 ? -18.960 11.889 17.542 1.00 81.12 94 ARG A O 1
ATOM 749 N N . ALA A 1 95 ? -17.632 10.109 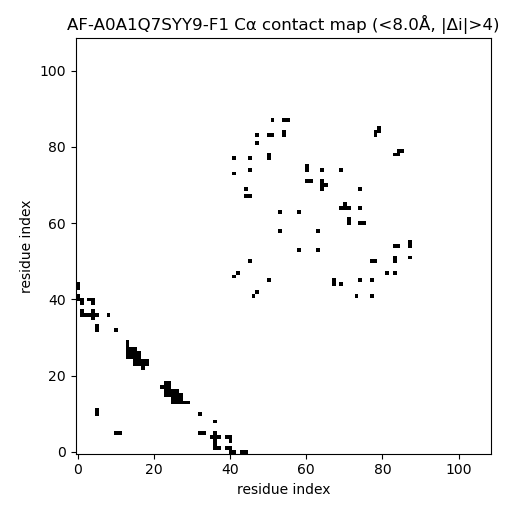17.171 1.00 81.50 95 ALA A N 1
ATOM 750 C CA . ALA A 1 95 ? -18.302 9.225 18.122 1.00 81.50 95 ALA A CA 1
ATOM 751 C C . ALA A 1 95 ? -18.163 9.737 19.567 1.00 81.50 95 ALA A C 1
ATOM 753 O O . ALA A 1 95 ? -19.164 9.856 20.270 1.00 81.50 95 ALA A O 1
ATOM 754 N N . VAL A 1 96 ? -16.953 10.143 19.970 1.00 81.56 96 VAL A N 1
ATOM 755 C CA . VAL A 1 96 ? -16.686 10.732 21.295 1.00 81.56 96 VAL A CA 1
ATOM 756 C C . VAL A 1 96 ? -17.495 12.014 21.509 1.00 81.56 96 VAL A C 1
ATOM 758 O O . VAL A 1 96 ? -18.181 12.147 22.519 1.00 81.56 96 VAL A O 1
ATOM 761 N N . ASN A 1 97 ? -17.485 12.935 20.540 1.00 81.31 97 ASN A N 1
ATOM 762 C CA . ASN A 1 97 ? -18.231 14.192 20.646 1.00 81.31 97 ASN A CA 1
ATOM 763 C C . ASN A 1 97 ? -19.749 13.965 20.724 1.00 81.31 97 ASN A C 1
ATOM 765 O O . ASN A 1 97 ? -20.431 14.674 21.462 1.00 81.31 97 ASN A O 1
ATOM 769 N N . ARG A 1 98 ? -20.284 12.962 20.010 1.00 77.38 98 ARG A N 1
ATOM 770 C CA . ARG A 1 98 ? -21.696 12.566 20.148 1.00 77.38 98 ARG A CA 1
ATOM 771 C C . ARG A 1 98 ? -21.995 12.041 21.552 1.00 77.38 98 ARG A C 1
ATOM 773 O O . ARG A 1 98 ? -22.972 12.484 22.139 1.00 77.38 98 ARG A O 1
ATOM 780 N N . GLY A 1 99 ? -21.144 11.176 22.108 1.00 73.88 99 GLY A N 1
ATOM 781 C CA . GLY A 1 99 ? -21.317 10.645 23.467 1.00 73.88 99 GLY A CA 1
ATOM 782 C C . GLY A 1 99 ? -21.202 11.702 24.576 1.00 73.88 99 GLY A C 1
ATOM 783 O O . GLY A 1 99 ? -21.880 11.605 25.596 1.00 73.88 99 GLY A O 1
ATOM 784 N N . LEU A 1 100 ? -20.387 12.744 24.373 1.00 65.62 100 LEU A N 1
ATOM 785 C CA . LEU A 1 100 ? -20.305 13.902 25.275 1.00 65.62 100 LEU A CA 1
ATOM 786 C C . LEU A 1 100 ? -21.550 14.798 25.188 1.00 65.62 100 LEU A C 1
ATOM 788 O O . LEU A 1 100 ? -22.003 15.311 26.207 1.00 65.62 100 LEU A O 1
ATOM 792 N N . SER A 1 101 ? -22.129 14.958 23.993 1.00 61.59 101 SER A N 1
ATOM 793 C CA . SER A 1 101 ? -23.331 15.773 23.770 1.00 61.59 101 SER A CA 1
ATOM 794 C C . SER A 1 101 ? -24.615 15.154 24.338 1.00 61.59 101 SER A C 1
ATOM 796 O O . SER A 1 101 ? -25.591 15.877 24.515 1.00 61.59 101 SER A O 1
ATOM 798 N N . THR A 1 102 ? -24.646 13.846 24.605 1.00 62.66 102 THR A N 1
ATOM 799 C CA . THR A 1 102 ? -25.827 13.141 25.137 1.00 62.66 102 THR A CA 1
ATOM 800 C C . THR A 1 102 ? -25.844 13.015 26.662 1.00 62.66 102 THR A C 1
ATOM 802 O O . THR A 1 102 ? -26.753 12.381 27.194 1.00 62.66 102 THR A O 1
ATOM 805 N N . ARG A 1 103 ? -24.877 13.589 27.398 1.00 57.00 103 ARG A N 1
ATOM 806 C CA . ARG A 1 103 ? -24.983 13.657 28.867 1.00 57.00 103 ARG A CA 1
ATOM 807 C C . ARG A 1 103 ? -26.146 14.590 29.238 1.00 57.00 103 ARG A C 1
ATOM 809 O O . ARG A 1 103 ? -26.122 15.746 28.809 1.00 57.00 103 ARG A O 1
ATOM 816 N N . PRO A 1 104 ? -27.157 14.132 30.002 1.00 57.75 104 PRO A N 1
ATOM 817 C CA . PRO A 1 104 ? -28.255 14.997 30.411 1.00 57.75 104 PRO A CA 1
ATOM 818 C C . PRO A 1 104 ? -27.689 16.165 31.220 1.00 57.75 104 PRO A C 1
ATOM 820 O O . PRO A 1 104 ? -26.885 15.960 32.132 1.00 57.75 104 PRO A O 1
ATOM 823 N N . LYS A 1 105 ? -28.088 17.396 30.874 1.00 60.16 105 LYS A N 1
ATOM 824 C CA . LYS A 1 105 ? -27.870 18.548 31.752 1.00 60.16 105 LYS A CA 1
ATOM 825 C C . LYS A 1 105 ? -28.587 18.218 33.056 1.00 60.16 105 LYS A C 1
ATOM 827 O O . LYS A 1 105 ? -29.809 18.099 33.055 1.00 60.16 105 LYS A O 1
ATOM 832 N N . THR A 1 106 ? -27.837 18.020 34.135 1.00 61.66 106 THR A N 1
ATOM 833 C CA . THR A 1 106 ? -28.406 17.992 35.479 1.00 61.66 106 THR A CA 1
ATOM 834 C C . THR A 1 106 ? -29.126 19.320 35.666 1.00 61.66 106 THR A C 1
ATOM 836 O O . THR A 1 106 ? -28.489 20.375 35.660 1.00 61.66 106 THR A O 1
ATOM 839 N N . VAL A 1 107 ? -30.456 19.266 35.702 1.00 57.34 107 VAL A N 1
ATOM 840 C CA . VAL A 1 107 ? -31.297 20.393 36.094 1.00 57.34 107 VAL A CA 1
ATOM 841 C C . VAL A 1 107 ? -30.919 20.680 37.543 1.00 57.34 107 VAL A C 1
ATOM 843 O O . VAL A 1 107 ? -30.998 19.785 38.379 1.00 57.34 107 VAL A O 1
ATOM 846 N N . GLY A 1 108 ? -30.349 21.858 37.785 1.00 61.28 108 GLY A N 1
ATOM 847 C CA . GLY A 1 108 ? -30.062 22.327 39.133 1.00 61.28 108 GLY A CA 1
ATOM 848 C C . GLY A 1 108 ? -31.360 22.798 39.771 1.00 61.28 108 GLY A C 1
ATOM 849 O O . GLY A 1 108 ? -32.043 23.631 39.171 1.00 61.28 108 GLY A O 1
ATOM 850 N N . ASP A 1 109 ? -31.665 22.223 40.931 1.00 50.44 109 ASP A N 1
ATOM 851 C CA . ASP A 1 109 ? -32.612 22.743 41.921 1.00 50.44 109 ASP A CA 1
ATOM 852 C C . ASP A 1 109 ? -31.963 23.874 42.739 1.00 50.44 109 ASP A C 1
ATOM 854 O O . ASP A 1 109 ? -30.740 23.776 43.017 1.00 50.44 109 ASP A O 1
#

Nearest PDB structures (foldseek):
  5hsz-assembly1_B  TM=5.072E-01  e=4.946E+00  Klebsiella pneumoniae subsp. pneumoniae MGH 78578
  5w43-assembly1_A  TM=5.249E-01  e=9.823E+00  Escherichia coli str. K-12 substr. MG1655
  6a1e-assembly1_A  TM=2.793E-01  e=5.603E+00  Santalum album

Sequence (109 aa):
MHELGHILLGHEAARVDVAEDGSLVLFTYDKDQEDEANWLAACLLLPRAALLLIRKEGGDLRESAKEYGVSQVMLQYRLNVTGVEYQARRTTRRAVNRGLSTRPKTVGD

Foldseek 3Di:
DLVVLCVVVVHDDFDWDQPPVRDTDRPDDDPVSSVRSVVVVLCVLQPPVLLLVCLVVVHDLCVSCVVSVHDSVSSVVVCVVVCVVVVSVVVVVVVVVVVVVPDDDPDDD